Protein AF-A0A943THG7-F1 (afdb_monomer_lite)

Structure (mmCIF, N/CA/C/O backbone):
data_AF-A0A943THG7-F1
#
_entry.id   AF-A0A943THG7-F1
#
loop_
_atom_site.group_PDB
_atom_site.id
_atom_site.type_symbol
_atom_site.label_atom_id
_atom_site.label_alt_id
_atom_site.label_comp_id
_atom_site.label_asym_id
_atom_site.label_entity_id
_atom_site.label_seq_id
_atom_site.pdbx_PDB_ins_code
_atom_site.Cartn_x
_atom_site.Cartn_y
_atom_site.Cartn_z
_atom_site.occupancy
_atom_site.B_iso_or_equiv
_atom_site.auth_seq_id
_atom_site.auth_comp_id
_atom_site.auth_asym_id
_atom_site.auth_atom_id
_atom_site.pdbx_PDB_model_num
ATOM 1 N N . MET A 1 1 ? -12.478 -18.206 5.449 1.00 39.12 1 MET A N 1
ATOM 2 C CA . MET A 1 1 ? -11.457 -17.451 6.213 1.00 39.12 1 MET A CA 1
ATOM 3 C C . MET A 1 1 ? -10.081 -17.983 5.824 1.00 39.12 1 MET A C 1
ATOM 5 O O . MET A 1 1 ? -9.759 -19.110 6.183 1.00 39.12 1 MET A O 1
ATOM 9 N N . LYS A 1 2 ? -9.304 -17.268 4.995 1.00 45.16 2 LYS A N 1
ATOM 10 C CA . LYS A 1 2 ? -7.950 -17.728 4.640 1.00 45.16 2 LYS A CA 1
ATOM 11 C C . LYS A 1 2 ? -6.998 -17.398 5.788 1.00 45.16 2 LYS A C 1
ATOM 13 O O . LYS A 1 2 ? -6.796 -16.246 6.144 1.00 45.16 2 LYS A O 1
ATOM 18 N N . ASN A 1 3 ? -6.472 -18.464 6.377 1.00 44.72 3 ASN A N 1
ATOM 19 C CA . ASN A 1 3 ? -5.552 -18.489 7.501 1.00 44.72 3 ASN A CA 1
ATOM 20 C C . ASN A 1 3 ? -4.160 -18.008 7.049 1.00 44.72 3 ASN A C 1
ATOM 22 O O . ASN A 1 3 ? -3.438 -18.757 6.390 1.00 44.72 3 ASN A O 1
ATOM 26 N N . VAL A 1 4 ? -3.773 -16.772 7.377 1.00 55.47 4 VAL A N 1
ATOM 27 C CA . VAL A 1 4 ? -2.419 -16.263 7.099 1.00 55.47 4 VAL A CA 1
ATOM 28 C C . VAL A 1 4 ? -1.530 -16.564 8.302 1.00 55.47 4 VAL A C 1
ATOM 30 O O . VAL A 1 4 ? -1.361 -15.756 9.214 1.00 55.47 4 VAL A O 1
ATOM 33 N N . LYS A 1 5 ? -0.954 -17.769 8.314 1.00 56.94 5 LYS A N 1
ATOM 34 C CA . LYS A 1 5 ? 0.089 -18.131 9.275 1.00 56.94 5 LYS A CA 1
ATOM 35 C C . LYS A 1 5 ? 1.334 -17.266 9.038 1.00 56.94 5 LYS A C 1
ATOM 37 O O . LYS A 1 5 ? 2.032 -17.419 8.045 1.00 56.94 5 LYS A O 1
ATOM 42 N N . ASN A 1 6 ? 1.582 -16.378 9.998 1.00 56.12 6 ASN A N 1
ATOM 43 C CA . ASN A 1 6 ? 2.875 -16.063 10.610 1.00 56.12 6 ASN A CA 1
ATOM 44 C C . ASN A 1 6 ? 4.103 -15.981 9.670 1.00 56.12 6 ASN A C 1
ATOM 46 O O . ASN A 1 6 ? 4.765 -16.981 9.406 1.00 56.12 6 ASN A O 1
ATOM 50 N N . CYS A 1 7 ? 4.498 -14.764 9.281 1.00 45.25 7 CYS A N 1
ATOM 51 C CA . CYS A 1 7 ? 5.861 -14.484 8.823 1.00 45.25 7 CYS A CA 1
ATOM 52 C C . CYS A 1 7 ? 6.473 -13.423 9.742 1.00 45.25 7 CYS A C 1
ATOM 54 O O . CYS A 1 7 ? 6.110 -12.248 9.690 1.00 45.25 7 CYS A O 1
ATOM 56 N N . LYS A 1 8 ? 7.391 -13.862 10.607 1.00 46.53 8 LYS A N 1
ATOM 57 C CA . LYS A 1 8 ? 8.165 -13.043 11.545 1.00 46.53 8 LYS A CA 1
ATOM 58 C C . LYS A 1 8 ? 9.134 -12.097 10.814 1.00 46.53 8 LYS A C 1
ATOM 60 O O . LYS A 1 8 ? 10.343 -12.298 10.842 1.00 46.53 8 LYS A O 1
ATOM 65 N N . ARG A 1 9 ? 8.614 -11.063 10.150 1.00 50.06 9 ARG A N 1
ATOM 66 C CA . ARG A 1 9 ? 9.383 -9.903 9.667 1.00 50.06 9 ARG A CA 1
ATOM 67 C C . ARG A 1 9 ? 8.576 -8.638 9.923 1.00 50.06 9 ARG A C 1
ATOM 69 O O . ARG A 1 9 ? 7.870 -8.135 9.055 1.00 50.06 9 ARG A O 1
ATOM 76 N N . THR A 1 10 ? 8.662 -8.146 11.149 1.00 49.69 10 THR A N 1
ATOM 77 C CA . THR A 1 10 ? 7.917 -7.006 11.703 1.00 49.69 10 THR A CA 1
ATOM 78 C C . THR A 1 10 ? 8.330 -5.634 11.133 1.00 49.69 10 THR A C 1
ATOM 80 O O . THR A 1 10 ? 8.127 -4.614 11.778 1.00 49.69 10 THR A O 1
ATOM 83 N N . GLY A 1 11 ? 8.859 -5.569 9.904 1.00 57.75 11 GLY A N 1
ATOM 84 C CA . GLY A 1 11 ? 9.323 -4.314 9.300 1.00 57.75 11 GLY A CA 1
ATOM 85 C C . GLY A 1 11 ? 9.723 -4.415 7.828 1.00 57.75 11 GLY A C 1
ATOM 86 O O . GLY A 1 11 ? 10.836 -4.035 7.481 1.00 57.75 11 GLY A O 1
ATOM 87 N N . GLN A 1 12 ? 8.867 -4.951 6.950 1.00 72.81 12 GLN A N 1
ATOM 88 C CA . GLN A 1 12 ? 9.176 -4.994 5.513 1.00 72.81 12 GLN A CA 1
ATOM 89 C C . GLN A 1 12 ? 8.311 -4.044 4.685 1.00 72.81 12 GLN A C 1
ATOM 91 O O . GLN A 1 12 ? 7.085 -4.153 4.648 1.00 72.81 12 GLN A O 1
ATOM 96 N N . ASN A 1 13 ? 9.001 -3.141 3.986 1.00 87.81 13 ASN A N 1
ATOM 97 C CA . ASN A 1 13 ? 8.471 -2.421 2.841 1.00 87.81 13 ASN A CA 1
ATOM 98 C C . ASN A 1 13 ? 8.356 -3.386 1.657 1.00 87.81 13 ASN A C 1
ATOM 100 O O . ASN A 1 13 ? 9.357 -3.958 1.223 1.00 87.81 13 ASN A O 1
ATOM 104 N N . LEU A 1 14 ? 7.148 -3.540 1.134 1.00 92.50 14 LEU A N 1
ATOM 105 C CA . LEU A 1 14 ? 6.817 -4.458 0.053 1.00 92.50 14 LEU A CA 1
ATOM 106 C C . LEU A 1 14 ? 6.883 -3.746 -1.297 1.00 92.50 14 LEU A C 1
ATOM 108 O O . LEU A 1 14 ? 6.618 -2.551 -1.401 1.00 92.50 14 LEU A O 1
ATOM 112 N N . ASN A 1 15 ? 7.242 -4.461 -2.352 1.00 92.19 15 ASN A N 1
ATOM 113 C CA . ASN A 1 15 ? 7.073 -3.965 -3.713 1.00 92.19 15 ASN A CA 1
ATOM 114 C C . ASN A 1 15 ? 5.622 -4.159 -4.197 1.00 92.19 15 ASN A C 1
ATOM 116 O O . ASN A 1 15 ? 4.833 -4.878 -3.586 1.00 92.19 15 ASN A O 1
ATOM 120 N N . ALA A 1 16 ? 5.268 -3.534 -5.322 1.00 90.94 16 ALA A N 1
ATOM 121 C CA . ALA A 1 16 ? 3.907 -3.582 -5.858 1.00 90.94 16 ALA A CA 1
ATOM 122 C C . ALA A 1 16 ? 3.397 -5.008 -6.153 1.00 90.94 16 ALA A C 1
ATOM 124 O O . ALA A 1 16 ? 2.208 -5.274 -5.990 1.00 90.94 16 ALA A O 1
ATOM 125 N N . LYS A 1 17 ? 4.279 -5.933 -6.560 1.00 92.62 17 LYS A N 1
ATOM 126 C CA . LYS A 1 17 ? 3.910 -7.335 -6.785 1.00 92.62 17 LYS A CA 1
ATOM 127 C C . LYS A 1 17 ? 3.609 -8.041 -5.466 1.00 92.62 17 LYS A C 1
ATOM 129 O O . LYS A 1 17 ? 2.575 -8.679 -5.357 1.00 92.62 17 LYS A O 1
ATOM 134 N N . GLU A 1 18 ? 4.467 -7.878 -4.462 1.00 93.38 18 GLU A N 1
ATOM 135 C CA . GLU A 1 18 ? 4.267 -8.477 -3.135 1.00 93.38 18 GLU A CA 1
ATOM 136 C C . GLU A 1 18 ? 2.969 -8.001 -2.477 1.00 93.38 18 GLU A C 1
ATOM 138 O O . GLU A 1 18 ? 2.263 -8.793 -1.864 1.00 93.38 18 GLU A O 1
ATOM 143 N N . VAL A 1 19 ? 2.628 -6.718 -2.622 1.00 93.62 19 VAL A N 1
ATOM 144 C CA . VAL A 1 19 ? 1.355 -6.175 -2.123 1.00 93.62 19 VAL A CA 1
ATOM 145 C C . VAL A 1 19 ? 0.172 -6.721 -2.905 1.00 93.62 19 VAL A C 1
ATOM 147 O O . VAL A 1 19 ? -0.833 -7.079 -2.301 1.00 93.62 19 VAL A O 1
ATOM 150 N N . SER A 1 20 ? 0.292 -6.819 -4.229 1.00 93.56 20 SER A N 1
ATOM 151 C CA . SER A 1 20 ? -0.752 -7.406 -5.067 1.00 93.56 20 SER A CA 1
ATOM 152 C C . SER A 1 20 ? -1.036 -8.858 -4.673 1.00 93.56 20 SER A C 1
ATOM 154 O O . SER A 1 20 ? -2.192 -9.211 -4.458 1.00 93.56 20 SER A O 1
ATOM 156 N N . ASP A 1 21 ? 0.013 -9.658 -4.466 1.00 93.69 21 ASP A N 1
ATOM 157 C CA . ASP A 1 21 ? -0.102 -11.052 -4.031 1.00 93.69 21 ASP A CA 1
ATOM 158 C C . ASP A 1 21 ? -0.674 -11.163 -2.599 1.00 93.69 21 ASP A C 1
ATOM 160 O O . ASP A 1 21 ? -1.436 -12.084 -2.306 1.00 93.69 21 ASP A O 1
ATOM 164 N N . LEU A 1 22 ? -0.325 -10.231 -1.700 1.00 92.56 22 LEU A N 1
ATOM 165 C CA . LEU A 1 22 ? -0.731 -10.261 -0.288 1.00 92.56 22 LEU A CA 1
ATOM 166 C C . LEU A 1 22 ? -2.167 -9.777 -0.049 1.00 92.56 22 LEU A C 1
ATOM 168 O O . LEU A 1 22 ? -2.885 -10.385 0.740 1.00 92.56 22 LEU A O 1
ATOM 172 N N . PHE A 1 23 ? -2.564 -8.679 -0.691 1.00 90.62 23 PHE A N 1
ATOM 173 C CA . PHE A 1 23 ? -3.857 -8.018 -0.475 1.00 90.62 23 PHE A CA 1
ATOM 174 C C . PHE A 1 23 ? -4.872 -8.317 -1.587 1.00 90.62 23 PHE A C 1
ATOM 176 O O . PHE A 1 23 ? -6.011 -7.877 -1.508 1.00 90.62 23 PHE A O 1
ATOM 183 N N . GLY A 1 24 ? -4.481 -9.043 -2.640 1.00 92.31 24 GLY A N 1
ATOM 184 C CA . GLY A 1 24 ? -5.374 -9.384 -3.752 1.00 92.31 24 GLY A CA 1
ATOM 185 C C . GLY A 1 24 ? -5.757 -8.196 -4.642 1.00 92.31 24 GLY A C 1
ATOM 186 O O . GLY A 1 24 ? -6.710 -8.286 -5.410 1.00 92.31 24 GLY A O 1
ATOM 187 N N . ILE A 1 25 ? -5.024 -7.082 -4.562 1.00 91.31 25 ILE A N 1
ATOM 188 C CA . ILE A 1 25 ? -5.287 -5.867 -5.344 1.00 91.31 25 ILE A CA 1
ATOM 189 C C . ILE A 1 25 ? -4.462 -5.911 -6.628 1.00 91.31 25 ILE A C 1
ATOM 191 O O . ILE A 1 25 ? -3.246 -6.094 -6.587 1.00 91.31 25 ILE A O 1
ATOM 195 N N . GLY A 1 26 ? -5.090 -5.703 -7.786 1.00 93.62 26 GLY A N 1
ATOM 196 C CA . GLY A 1 26 ? -4.371 -5.649 -9.060 1.00 93.62 26 GLY A CA 1
ATOM 197 C C . GLY A 1 26 ? -3.311 -4.540 -9.076 1.00 93.62 26 GLY A C 1
ATOM 198 O O . GLY A 1 26 ? -3.559 -3.422 -8.630 1.00 93.62 26 GLY A O 1
ATOM 199 N N . GLN A 1 27 ? -2.126 -4.813 -9.632 1.00 92.81 27 GLN A N 1
ATOM 200 C CA . GLN A 1 27 ? -1.014 -3.848 -9.628 1.00 92.81 27 GLN A CA 1
ATOM 201 C C . GLN A 1 27 ? -1.344 -2.507 -10.300 1.00 92.81 27 GLN A C 1
ATOM 203 O O . GLN A 1 27 ? -0.761 -1.486 -9.944 1.00 92.81 27 GLN A O 1
ATOM 208 N N . HIS A 1 28 ? -2.239 -2.503 -11.294 1.00 94.06 28 HIS A N 1
ATOM 209 C CA . HIS A 1 28 ? -2.717 -1.268 -11.913 1.00 94.06 28 HIS A CA 1
ATOM 210 C C . HIS A 1 28 ? -3.475 -0.411 -10.894 1.00 94.06 28 HIS A C 1
ATOM 212 O O . HIS A 1 28 ? -3.070 0.719 -10.640 1.00 94.06 28 HIS A O 1
ATOM 218 N N . ARG A 1 29 ? -4.462 -1.004 -10.212 1.00 93.19 29 ARG A N 1
ATOM 219 C CA . ARG A 1 29 ? -5.228 -0.353 -9.145 1.00 93.19 29 ARG A CA 1
ATOM 220 C C . ARG A 1 29 ? -4.342 0.104 -7.988 1.00 93.19 29 ARG A C 1
ATOM 222 O O . ARG A 1 29 ? -4.497 1.211 -7.493 1.00 93.19 29 ARG A O 1
ATOM 229 N N . LEU A 1 30 ? -3.360 -0.709 -7.598 1.00 93.44 30 LEU A N 1
ATOM 230 C CA . LEU A 1 30 ? -2.388 -0.329 -6.571 1.00 93.44 30 LEU A CA 1
ATOM 231 C C . LEU A 1 30 ? -1.601 0.934 -6.962 1.00 93.44 30 LEU A C 1
ATOM 233 O O . LEU A 1 30 ? -1.328 1.773 -6.110 1.00 93.44 30 LEU A O 1
ATOM 237 N N . ARG A 1 31 ? -1.242 1.088 -8.242 1.00 90.94 31 ARG A N 1
ATOM 238 C CA . ARG A 1 31 ? -0.554 2.291 -8.735 1.00 90.94 31 ARG A CA 1
ATOM 239 C C . ARG A 1 31 ? -1.451 3.528 -8.726 1.00 90.94 31 ARG A C 1
ATOM 241 O O . ARG A 1 31 ? -0.930 4.611 -8.492 1.00 90.94 31 ARG A O 1
ATOM 248 N N . GLU A 1 32 ? -2.750 3.380 -8.966 1.00 93.62 32 GLU A N 1
ATOM 249 C CA . GLU A 1 32 ? -3.721 4.478 -8.828 1.00 93.62 32 GLU A CA 1
ATOM 250 C C . GLU A 1 32 ? -3.830 4.927 -7.371 1.00 93.62 32 GLU A C 1
ATOM 252 O O . GLU A 1 32 ? -3.594 6.092 -7.078 1.00 93.62 32 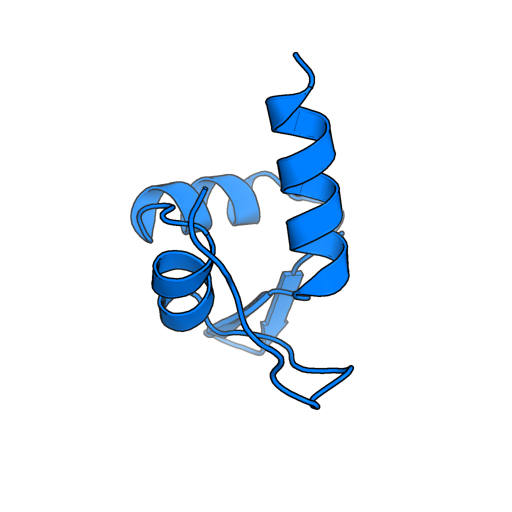GLU A O 1
ATOM 257 N N . ILE A 1 33 ? -4.040 3.976 -6.454 1.00 92.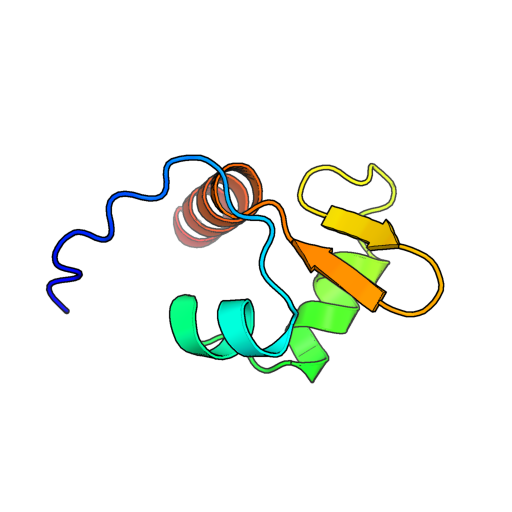75 33 ILE A N 1
ATOM 258 C CA . ILE A 1 33 ? -4.116 4.224 -5.005 1.00 92.75 33 ILE A CA 1
ATOM 259 C C . ILE A 1 33 ? -2.873 4.981 -4.516 1.00 92.75 33 ILE A C 1
ATOM 261 O O . ILE A 1 33 ? -2.972 5.998 -3.838 1.00 92.75 33 ILE A O 1
ATOM 265 N N . VAL A 1 34 ? -1.685 4.523 -4.916 1.00 91.88 34 VAL A N 1
ATOM 266 C CA . VAL A 1 34 ? -0.418 5.182 -4.572 1.00 91.88 34 VAL A CA 1
ATOM 267 C C . VAL A 1 34 ? -0.313 6.587 -5.171 1.00 91.88 34 VAL A C 1
ATOM 269 O O . VAL A 1 34 ? 0.177 7.490 -4.502 1.00 91.88 34 VAL A O 1
ATOM 272 N N . ARG A 1 35 ? -0.760 6.789 -6.418 1.00 90.38 35 ARG A N 1
ATOM 273 C CA . ARG A 1 35 ? -0.747 8.110 -7.072 1.00 90.38 35 ARG A CA 1
ATOM 274 C C . ARG A 1 35 ? -1.667 9.116 -6.385 1.00 90.38 35 ARG A C 1
ATOM 276 O O . ARG A 1 35 ? -1.357 10.302 -6.402 1.00 90.38 35 ARG A O 1
ATOM 283 N N . GLU A 1 36 ? -2.767 8.650 -5.811 1.00 90.88 36 GLU A N 1
ATOM 284 C CA . GLU A 1 36 ? -3.740 9.476 -5.091 1.00 90.88 36 GLU A CA 1
ATOM 285 C C . GLU A 1 36 ? -3.308 9.766 -3.635 1.00 90.88 36 GLU A C 1
ATOM 287 O O . GLU A 1 36 ? -3.818 10.694 -3.005 1.00 90.88 36 GLU A O 1
ATOM 292 N N . ASP A 1 37 ? -2.324 9.035 -3.094 1.00 90.12 37 ASP A N 1
ATOM 293 C CA . ASP A 1 37 ? -1.763 9.249 -1.751 1.00 90.12 37 ASP A CA 1
ATOM 294 C C . ASP A 1 37 ? -0.722 10.376 -1.714 1.00 90.12 37 ASP A C 1
ATOM 296 O O . ASP A 1 37 ? 0.462 10.166 -1.448 1.00 90.12 37 ASP A O 1
ATOM 300 N N . TYR A 1 38 ? -1.166 11.618 -1.904 1.00 84.19 38 TYR A N 1
ATOM 301 C CA . TYR A 1 38 ? -0.296 12.803 -1.830 1.00 84.19 38 TYR A CA 1
ATOM 302 C C . TYR A 1 38 ? 0.473 12.937 -0.500 1.00 84.19 38 TYR A C 1
ATOM 304 O O . TYR A 1 38 ? 1.500 13.612 -0.439 1.00 84.19 38 TYR A O 1
ATOM 312 N N . GLY A 1 39 ? -0.004 12.293 0.571 1.00 88.62 39 GLY A N 1
ATOM 313 C CA . GLY A 1 39 ? 0.619 12.323 1.893 1.00 88.62 39 GLY A CA 1
ATOM 314 C C . GLY A 1 39 ? 1.737 11.300 2.107 1.00 88.62 39 GLY A C 1
ATOM 315 O O . GLY A 1 39 ? 2.349 11.318 3.174 1.00 88.62 39 GLY A O 1
ATOM 316 N N . ASN A 1 40 ? 2.009 10.405 1.149 1.00 88.00 40 ASN A N 1
ATOM 317 C CA . ASN A 1 40 ? 2.964 9.294 1.301 1.00 88.00 40 ASN A CA 1
ATOM 318 C C . ASN A 1 40 ? 2.725 8.468 2.587 1.00 88.00 40 ASN A C 1
ATOM 320 O O . ASN A 1 40 ? 3.662 8.022 3.272 1.00 88.00 40 ASN A O 1
ATOM 324 N N . LYS A 1 41 ? 1.450 8.288 2.951 1.00 91.94 41 LYS A N 1
ATOM 325 C CA . LYS A 1 41 ? 1.024 7.699 4.225 1.00 91.94 41 LYS A CA 1
ATOM 326 C C . LYS A 1 41 ? 1.481 6.254 4.335 1.00 91.94 41 LYS A C 1
ATOM 328 O O . LYS A 1 41 ? 2.057 5.860 5.345 1.00 91.94 41 LYS A O 1
ATOM 333 N N . TYR A 1 42 ? 1.299 5.487 3.267 1.00 92.88 42 TYR A N 1
ATOM 334 C CA . TYR A 1 42 ? 1.579 4.050 3.238 1.00 92.88 42 TYR A CA 1
ATOM 335 C C . TYR A 1 42 ? 2.580 3.651 2.156 1.00 92.88 42 TYR A C 1
ATOM 337 O O . TYR A 1 42 ? 2.811 2.461 1.941 1.00 92.88 42 TYR A O 1
ATOM 345 N N . HIS A 1 43 ? 3.215 4.613 1.489 1.00 92.38 43 HIS A N 1
ATOM 346 C CA . HIS A 1 43 ? 4.216 4.331 0.470 1.00 92.38 43 HIS A CA 1
ATOM 347 C C . HIS A 1 43 ? 5.449 5.236 0.570 1.00 92.38 43 HIS A C 1
ATOM 349 O O . HIS A 1 43 ? 5.484 6.216 1.312 1.00 92.38 43 HIS A O 1
ATOM 355 N N . LEU A 1 44 ? 6.501 4.837 -0.137 1.00 91.12 44 LEU A N 1
ATOM 356 C CA . LEU A 1 44 ? 7.739 5.571 -0.341 1.00 91.12 44 LEU A CA 1
ATOM 357 C C . LEU A 1 44 ? 8.168 5.390 -1.796 1.00 91.12 44 LEU A C 1
ATOM 359 O O . LEU A 1 44 ? 8.241 4.264 -2.298 1.00 91.12 44 LEU A O 1
ATOM 363 N N . MET A 1 45 ? 8.521 6.492 -2.444 1.00 87.69 45 MET A N 1
ATOM 364 C CA . MET A 1 45 ? 9.168 6.479 -3.750 1.00 87.69 45 MET A CA 1
ATOM 365 C C . MET A 1 45 ? 10.683 6.363 -3.565 1.00 87.69 45 MET A C 1
ATOM 367 O O . MET A 1 45 ? 11.322 7.259 -3.020 1.00 87.69 45 MET A O 1
ATOM 371 N N . SER A 1 46 ? 11.270 5.252 -4.012 1.00 83.62 46 SER A N 1
ATOM 372 C CA . SER A 1 46 ? 12.723 5.053 -4.051 1.00 83.62 46 SER A CA 1
ATOM 373 C C . SER A 1 46 ? 13.172 5.027 -5.509 1.00 83.62 46 SER A C 1
ATOM 375 O O . SER A 1 46 ? 13.122 3.998 -6.193 1.00 83.62 46 SER A O 1
ATOM 377 N N . GLY A 1 47 ? 13.523 6.210 -6.021 1.00 85.38 47 GLY A N 1
ATOM 378 C CA . GLY A 1 47 ? 13.777 6.424 -7.443 1.00 85.38 47 GLY A CA 1
ATOM 379 C C . GLY A 1 47 ? 12.557 6.044 -8.286 1.00 85.38 47 GLY A C 1
ATOM 380 O O . GLY A 1 47 ? 11.500 6.656 -8.173 1.00 85.38 47 GLY A O 1
ATOM 381 N N . ARG A 1 48 ? 12.701 5.004 -9.117 1.00 84.44 48 ARG A N 1
ATOM 382 C CA . ARG A 1 48 ? 11.631 4.479 -9.990 1.00 84.44 48 ARG A CA 1
ATOM 383 C C . ARG A 1 48 ? 10.732 3.433 -9.322 1.00 84.44 48 ARG A C 1
ATOM 385 O O . ARG A 1 48 ? 9.750 3.007 -9.921 1.00 84.44 48 ARG A O 1
ATOM 392 N N . THR A 1 49 ? 11.074 2.982 -8.115 1.00 86.06 49 THR A N 1
ATOM 393 C CA . THR A 1 49 ? 10.367 1.885 -7.444 1.00 86.06 49 THR A CA 1
ATOM 394 C C . THR A 1 49 ? 9.471 2.411 -6.333 1.00 86.06 49 THR A C 1
ATOM 396 O O . THR A 1 49 ? 9.920 3.163 -5.470 1.00 86.06 49 THR A O 1
ATOM 399 N N . ILE A 1 50 ? 8.225 1.940 -6.308 1.00 89.69 50 ILE A N 1
ATOM 400 C CA . ILE A 1 50 ? 7.310 2.152 -5.186 1.00 89.69 50 ILE A CA 1
ATOM 401 C C . ILE A 1 50 ? 7.573 1.080 -4.130 1.00 89.69 50 ILE A C 1
ATOM 403 O O . ILE A 1 50 ? 7.591 -0.122 -4.421 1.00 89.69 50 ILE A O 1
ATOM 407 N N . LYS A 1 51 ? 7.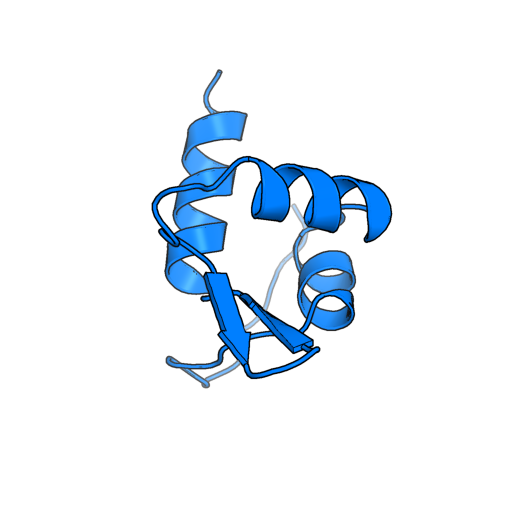748 1.523 -2.890 1.00 92.75 51 LYS A N 1
ATOM 408 C CA . LYS A 1 51 ? 7.823 0.683 -1.700 1.00 92.75 51 LYS A CA 1
ATOM 409 C C . LYS A 1 51 ? 6.610 0.962 -0.821 1.00 92.75 51 LYS A C 1
ATOM 411 O O . LYS A 1 51 ? 6.384 2.098 -0.432 1.00 92.75 51 LYS A O 1
ATOM 416 N N . ILE A 1 52 ? 5.839 -0.067 -0.507 1.00 94.44 52 ILE A N 1
ATOM 417 C CA . ILE A 1 52 ? 4.620 0.015 0.294 1.00 94.44 52 ILE A CA 1
ATOM 418 C C . ILE A 1 52 ? 4.928 -0.404 1.726 1.00 94.44 52 ILE A C 1
ATOM 420 O O . ILE A 1 52 ? 5.446 -1.492 1.979 1.00 94.44 52 ILE A O 1
ATOM 424 N N . LYS A 1 53 ? 4.580 0.454 2.677 1.00 93.56 53 LYS A N 1
ATOM 425 C CA . LYS A 1 53 ? 4.733 0.223 4.110 1.00 93.56 53 LYS A CA 1
ATOM 426 C C . LYS A 1 53 ? 3.612 -0.715 4.553 1.00 93.56 53 LYS A C 1
ATOM 428 O O . LYS A 1 53 ? 2.486 -0.281 4.781 1.00 93.56 53 LYS A O 1
ATOM 433 N N . ARG A 1 54 ? 3.915 -2.014 4.660 1.00 92.50 54 ARG A N 1
ATOM 434 C CA . ARG A 1 54 ? 2.921 -3.086 4.865 1.00 92.50 54 ARG A CA 1
ATOM 435 C C . ARG A 1 54 ? 1.899 -2.783 5.962 1.00 92.50 54 ARG A C 1
ATOM 437 O O . ARG A 1 54 ? 0.714 -2.983 5.734 1.00 92.50 54 ARG A O 1
ATOM 444 N N . LYS A 1 55 ? 2.359 -2.335 7.137 1.00 92.19 55 LYS A N 1
ATOM 445 C CA . LYS A 1 55 ? 1.487 -2.074 8.292 1.00 92.19 55 LYS A CA 1
ATOM 446 C C . LYS A 1 55 ? 0.476 -0.965 7.989 1.00 92.19 55 LYS A C 1
ATOM 448 O O . LYS A 1 55 ? -0.716 -1.192 8.103 1.00 92.19 55 LYS A O 1
ATOM 453 N N . GLN A 1 56 ? 0.959 0.186 7.528 1.00 93.50 56 GLN A N 1
ATOM 454 C CA . GLN A 1 56 ? 0.116 1.349 7.238 1.00 93.50 56 GLN A CA 1
ATOM 455 C C . GLN A 1 56 ? -0.811 1.111 6.046 1.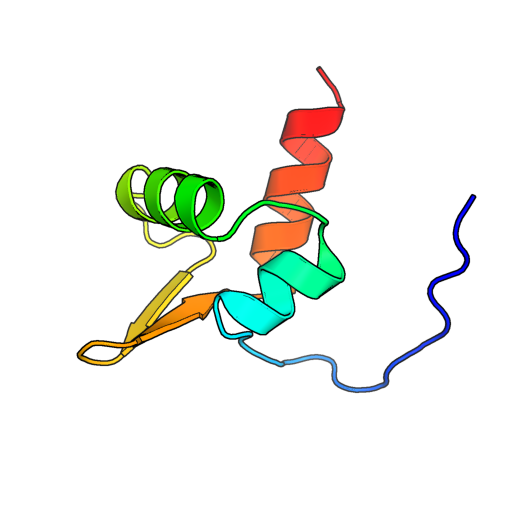00 93.50 56 GLN A C 1
ATOM 457 O O . GLN A 1 56 ? -1.933 1.598 6.032 1.00 93.50 56 GLN A O 1
ATOM 462 N N . PHE A 1 57 ? -0.355 0.350 5.047 1.00 93.56 57 PHE A N 1
ATOM 463 C CA . PHE A 1 57 ? -1.219 -0.041 3.938 1.00 93.56 57 PHE A CA 1
ATOM 464 C C . PHE A 1 57 ? -2.313 -1.011 4.390 1.00 93.56 57 PHE A C 1
ATOM 466 O O . PHE A 1 57 ? -3.453 -0.854 3.981 1.00 93.56 57 PHE A O 1
ATOM 473 N N . GLY A 1 58 ? -1.988 -1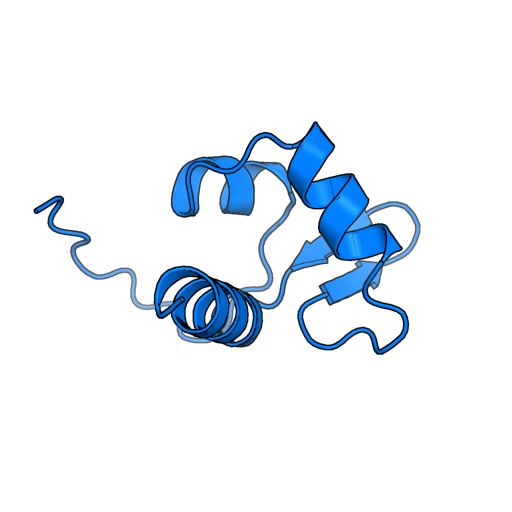.970 5.264 1.00 92.44 58 GLY A N 1
ATOM 474 C CA . GLY A 1 58 ? -2.984 -2.856 5.872 1.00 92.44 58 GLY A CA 1
ATOM 475 C C . GLY A 1 58 ? -4.032 -2.079 6.663 1.00 92.44 58 GLY A C 1
ATOM 476 O O . GLY A 1 58 ? -5.212 -2.226 6.389 1.00 92.44 58 GLY A O 1
ATOM 477 N N . GLU A 1 59 ? -3.599 -1.162 7.534 1.00 93.06 59 GLU A N 1
ATOM 478 C CA . GLU A 1 59 ? -4.506 -0.268 8.271 1.00 93.06 59 GLU A CA 1
ATOM 479 C C . GLU A 1 59 ? -5.392 0.559 7.325 1.00 93.06 59 GLU A C 1
ATOM 481 O O . GLU A 1 59 ? -6.566 0.778 7.604 1.00 93.06 59 GLU A O 1
ATOM 486 N N . PHE A 1 60 ? -4.861 1.018 6.188 1.00 92.31 60 PHE A N 1
ATOM 487 C CA . PHE A 1 60 ? -5.656 1.709 5.172 1.00 92.31 60 PHE A CA 1
ATOM 488 C C . PHE A 1 60 ? -6.736 0.803 4.561 1.00 92.31 60 P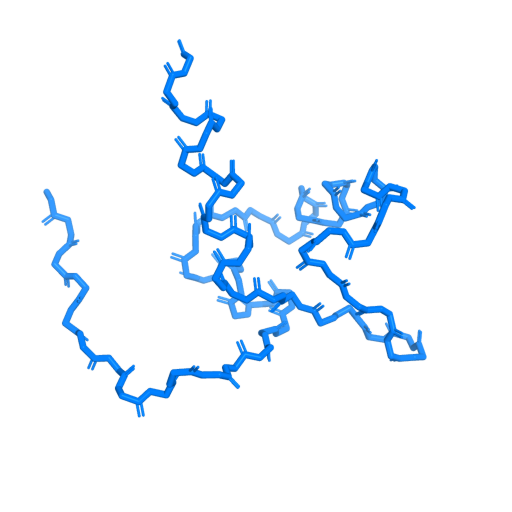HE A C 1
ATOM 490 O O . PHE A 1 60 ? -7.885 1.229 4.481 1.00 92.31 60 PHE A O 1
ATOM 497 N N . ILE A 1 61 ? -6.395 -0.429 4.169 1.00 91.75 61 ILE A N 1
ATOM 498 C CA . ILE A 1 61 ? -7.366 -1.386 3.614 1.00 91.75 61 ILE A CA 1
ATOM 499 C C . ILE A 1 61 ? -8.445 -1.727 4.642 1.00 91.75 61 ILE A C 1
ATOM 501 O O . ILE A 1 61 ? -9.625 -1.627 4.318 1.00 91.75 61 ILE A O 1
ATOM 505 N N . ASP A 1 62 ? -8.056 -2.019 5.885 1.00 90.50 62 ASP A N 1
ATOM 506 C CA . ASP A 1 62 ? -8.992 -2.344 6.964 1.00 90.50 62 ASP A CA 1
ATOM 507 C C . ASP A 1 62 ? -9.995 -1.203 7.216 1.00 90.50 62 ASP A C 1
ATOM 509 O O . ASP A 1 62 ? -11.152 -1.454 7.544 1.00 90.50 62 ASP A O 1
ATOM 513 N N . ASN A 1 63 ? -9.578 0.060 7.061 1.00 88.00 63 ASN A N 1
ATOM 514 C CA . ASN A 1 63 ? -10.470 1.219 7.187 1.00 88.00 63 ASN A CA 1
ATOM 515 C C . ASN A 1 63 ? -11.417 1.384 5.988 1.00 88.00 63 ASN A C 1
ATOM 517 O O . ASN A 1 63 ? -12.533 1.864 6.163 1.00 88.00 63 ASN A O 1
ATOM 521 N N . VAL A 1 64 ? -10.980 1.023 4.777 1.00 83.88 64 VAL A N 1
ATOM 522 C CA . VAL A 1 64 ? -11.813 1.104 3.565 1.00 83.88 64 VAL A CA 1
ATOM 523 C C . VAL A 1 64 ? -12.842 -0.029 3.519 1.00 83.88 64 VAL A C 1
ATOM 525 O O . VAL A 1 64 ? -13.966 0.213 3.099 1.00 83.88 64 VAL A O 1
ATOM 528 N N . GLU A 1 65 ? -12.494 -1.241 3.965 1.00 75.19 65 GLU A N 1
ATOM 529 C CA . GLU A 1 65 ? -13.412 -2.397 3.998 1.00 75.19 65 GLU A CA 1
ATOM 530 C C . GLU A 1 65 ? -14.516 -2.293 5.066 1.00 75.19 65 GLU A C 1
ATOM 532 O O . GLU A 1 65 ? -15.490 -3.037 5.012 1.00 75.19 65 GLU A O 1
ATOM 537 N N . GLN A 1 66 ? -14.379 -1.396 6.047 1.00 67.00 66 GLN A N 1
ATOM 538 C CA . GLN A 1 66 ? -15.382 -1.177 7.099 1.00 67.00 66 GLN A CA 1
ATOM 539 C C . GLN A 1 66 ? -16.578 -0.304 6.663 1.00 67.00 66 GLN A C 1
ATOM 541 O O . GLN A 1 66 ? -17.452 -0.036 7.489 1.00 67.00 66 GLN A O 1
ATOM 546 N N . ILE A 1 67 ? -16.622 0.135 5.399 1.00 49.47 67 ILE A N 1
ATOM 547 C CA . ILE A 1 67 ? -17.735 0.881 4.782 1.00 49.47 67 ILE A CA 1
ATOM 548 C C . ILE A 1 67 ? -18.569 -0.072 3.926 1.00 49.47 67 ILE A C 1
ATOM 550 O O . ILE A 1 67 ? -19.813 -0.030 4.059 1.00 49.47 67 ILE A O 1
#

Radius of gyration: 12.02 Å; chains: 1; bounding box: 32×31×24 Å

Secondary structure (DSSP, 8-state):
---------TT-EEEHHHHHHHH---HHHHHHHHHH-TT-SSEEEETTEEEEEHHHHHHHHHHHHT-

Sequence (67 aa):
MKNVKNCKRTGQNLNAKEVSDLFGIGQHRLREIVREDYGNKYHLMSGRTIKIKRKQFGEFIDNVEQI

pLDDT: mean 82.78, std 16.35, range [39.12, 94.44]

Foldseek 3Di:
DDDDDDDPDPWFFDFLVRCCVVVVDDSVVVVVVCVPPPVCQQWDDDPPTITGGVVRVVVVVVVVVVD